Protein AF-A0A357LEF6-F1 (afdb_monomer)

Mean predicted aligned error: 10.41 Å

Radius of gyration: 35.02 Å; Cα contacts (8 Å, |Δi|>4): 58; chains: 1; bounding box: 57×32×120 Å

Secondary structure (DSSP, 8-state):
--HHHHHHHTTSSSHHHHHHHHHHHHHHHHHHHHHHHHHHHHHHHHHHHHHHHHHHHHHHHHHHHHHHHHHHHHHHHHHHHHHHHHHHHT-HHHHHT--HHHHHHHHHTT---SPP---HHHHHHHHTTGGGG---HHHHHHHHHHHHHHHHHHHHHHHHHHT---HHHHS--

Sequence (173 aa):
MILRRVMQHVKRQDWFAVMLDFVIVVLGVFVATQVSNWNEAGAERRRERAYLQRIHDDVASLRASTAEADHTAKEVSGLLNEAMGALASGEDARIANLGAHYCTAIVRSHIFATPIVTPPAIEEVLQSGEVGIIVDQELRTAIVRYYQEIEDMSQLRSDLQIDRRALGRTYPN

pLDDT: mean 85.78, std 11.78, range [49.44, 97.62]

Foldseek 3Di:
DVVVVVVVVVPDPCPVVVVVVVVVVVVVVVVVVVVVVVVVVVVLVVVLVVLVVLLVVLVVVVCVVCVVVVVVVVVLVVLQVLQVVLVVVVPPVSNVPNDPVSVVSVVCVLPPPDDLDDRPSLVVCVVVVVLVSNVDPVVSVVSVVVVVVSVVVVVVSVVSVVPDDPVCVVDPD

Structure (mmCIF, N/CA/C/O backbone):
data_AF-A0A357LEF6-F1
#
_entry.id   AF-A0A357LEF6-F1
#
loop_
_atom_site.group_PDB
_atom_site.id
_atom_site.type_symbol
_atom_site.label_atom_id
_atom_site.label_alt_id
_atom_site.label_comp_id
_atom_site.label_asym_id
_atom_site.label_entity_id
_atom_site.label_seq_id
_atom_site.pdbx_PDB_ins_code
_atom_site.Cartn_x
_atom_site.Cartn_y
_atom_site.Cartn_z
_atom_site.occupancy
_atom_site.B_iso_or_equiv
_atom_site.auth_seq_id
_atom_site.auth_comp_id
_atom_site.auth_asym_id
_atom_site.auth_atom_id
_atom_site.pdbx_PDB_model_num
ATOM 1 N N . MET A 1 1 ? -25.207 1.568 81.862 1.00 57.06 1 MET A N 1
ATOM 2 C CA . MET A 1 1 ? -25.518 0.292 81.165 1.00 57.06 1 MET A CA 1
ATOM 3 C C . MET A 1 1 ? -26.311 0.441 79.848 1.00 57.06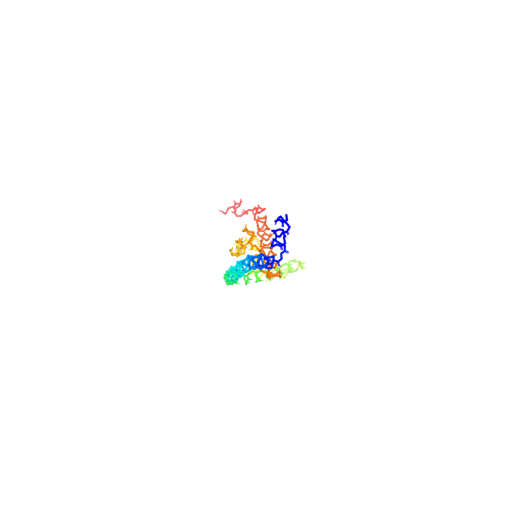 1 MET A C 1
ATOM 5 O O . MET A 1 1 ? -26.745 -0.567 79.305 1.00 57.06 1 MET A O 1
ATOM 9 N N . ILE A 1 2 ? -26.417 1.634 79.246 1.00 56.56 2 ILE A N 1
ATOM 10 C CA . ILE A 1 2 ? -27.081 1.825 77.934 1.00 56.56 2 ILE A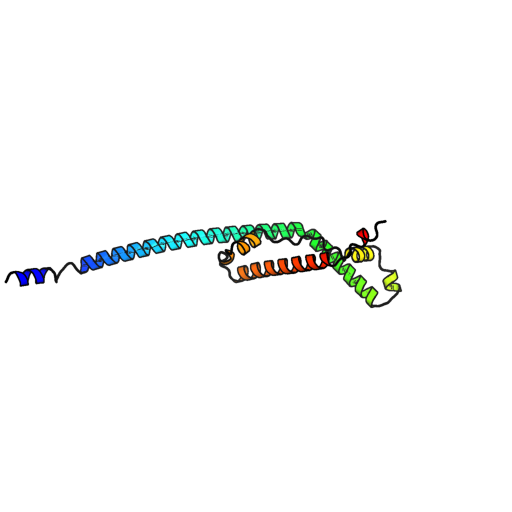 CA 1
ATOM 11 C C . ILE A 1 2 ? -26.078 1.802 76.764 1.00 56.56 2 ILE A C 1
ATOM 13 O O . ILE A 1 2 ? -26.374 1.230 75.718 1.00 56.56 2 ILE A O 1
ATOM 17 N N . LEU A 1 3 ? -24.839 2.270 76.976 1.00 55.59 3 LEU A N 1
ATOM 18 C CA . LEU A 1 3 ? -23.791 2.271 75.940 1.00 55.59 3 LEU A CA 1
ATOM 19 C C . LEU A 1 3 ? -23.393 0.872 75.432 1.00 55.59 3 LEU A C 1
ATOM 21 O O . LEU A 1 3 ? -23.005 0.720 74.278 1.00 55.59 3 LEU A O 1
ATOM 25 N N . ARG A 1 4 ? -23.532 -0.175 76.257 1.00 56.88 4 ARG A N 1
ATOM 26 C CA . ARG A 1 4 ? -23.172 -1.551 75.868 1.00 56.88 4 ARG A CA 1
ATOM 27 C C . ARG A 1 4 ? -24.226 -2.220 74.970 1.00 56.88 4 ARG A C 1
ATOM 29 O O . ARG A 1 4 ? -23.868 -3.091 74.188 1.00 56.88 4 ARG A O 1
ATOM 36 N N . ARG A 1 5 ? -25.496 -1.788 75.035 1.00 57.41 5 ARG A N 1
ATOM 37 C CA . ARG A 1 5 ? -26.586 -2.315 74.185 1.00 57.41 5 ARG A CA 1
ATOM 38 C C . ARG A 1 5 ? -26.637 -1.645 72.809 1.00 57.41 5 ARG A C 1
ATOM 40 O O . ARG A 1 5 ? -26.955 -2.319 71.836 1.00 57.41 5 ARG A O 1
ATOM 47 N N . VAL A 1 6 ? -26.239 -0.373 72.716 1.00 57.72 6 VAL A N 1
ATOM 48 C CA . VAL A 1 6 ? -26.133 0.354 71.435 1.00 57.72 6 VAL A CA 1
ATOM 49 C C . VAL A 1 6 ? -24.959 -0.178 70.601 1.00 57.72 6 VAL A C 1
ATOM 51 O O . VAL A 1 6 ? -25.129 -0.490 69.428 1.00 57.72 6 VAL A O 1
ATOM 54 N N . MET A 1 7 ? -23.802 -0.440 71.223 1.00 53.19 7 MET A N 1
ATOM 55 C CA . MET A 1 7 ? -22.668 -1.096 70.546 1.00 53.19 7 MET A CA 1
ATOM 56 C C . MET A 1 7 ? -22.937 -2.548 70.122 1.00 53.19 7 MET A C 1
ATOM 58 O O . MET A 1 7 ? -22.266 -3.046 69.223 1.00 53.19 7 MET A O 1
ATOM 62 N N . GLN A 1 8 ? -23.894 -3.245 70.744 1.00 51.09 8 GLN A N 1
ATOM 63 C CA . GLN A 1 8 ? -24.275 -4.602 70.332 1.00 51.09 8 GLN A CA 1
ATOM 64 C C . GLN A 1 8 ? -25.224 -4.621 69.124 1.00 51.09 8 GLN A C 1
ATOM 66 O O . GLN A 1 8 ? -25.223 -5.614 68.402 1.00 51.09 8 GLN A O 1
ATOM 71 N N . HIS A 1 9 ? -25.967 -3.537 68.865 1.00 49.44 9 HIS A N 1
ATOM 72 C CA . HIS A 1 9 ? -26.826 -3.408 67.678 1.00 49.44 9 HIS A CA 1
ATOM 73 C C . HIS A 1 9 ? -26.077 -2.913 66.435 1.00 49.44 9 HIS A C 1
ATOM 75 O O . HIS A 1 9 ? -26.404 -3.329 65.333 1.00 49.44 9 HIS A O 1
ATOM 81 N N . VAL A 1 10 ? -25.008 -2.126 66.594 1.00 53.91 10 VAL A N 1
ATOM 82 C CA . VAL A 1 10 ? -24.147 -1.712 65.463 1.00 53.91 10 VAL A CA 1
ATOM 83 C C . VAL A 1 10 ? -23.292 -2.876 64.932 1.00 53.91 10 VAL A C 1
ATOM 85 O O . VAL A 1 10 ? -22.791 -2.839 63.813 1.00 53.91 10 VAL A O 1
ATOM 88 N N . LYS A 1 11 ? -23.128 -3.949 65.715 1.00 53.00 11 LYS A N 1
ATOM 89 C CA . LYS A 1 11 ? -22.163 -5.018 65.422 1.00 53.00 11 LYS A CA 1
ATOM 90 C C . LYS A 1 11 ? -22.762 -6.271 64.773 1.00 53.00 11 LYS A C 1
ATOM 92 O O . LYS A 1 11 ? -22.011 -7.223 64.582 1.00 53.00 11 LYS A O 1
ATOM 97 N N . ARG A 1 12 ? -24.075 -6.335 64.488 1.00 57.50 12 ARG A N 1
ATOM 98 C CA . ARG A 1 12 ? -24.702 -7.644 64.219 1.00 57.50 12 ARG A CA 1
ATOM 99 C C . ARG A 1 12 ? -25.590 -7.836 62.988 1.00 57.50 12 ARG A C 1
ATOM 101 O O . ARG A 1 12 ? -25.863 -9.006 62.750 1.00 57.50 12 ARG A O 1
ATOM 108 N N . GLN A 1 13 ? -26.000 -6.855 62.171 1.00 55.59 13 GLN A N 1
ATOM 109 C CA . GLN A 1 13 ? -26.943 -7.260 61.100 1.00 55.59 13 GLN A CA 1
ATOM 110 C C . GLN A 1 13 ? -26.956 -6.594 59.723 1.00 55.59 13 GLN A C 1
ATOM 112 O O . GLN A 1 13 ? -27.497 -7.231 58.828 1.00 55.59 13 GLN A O 1
ATOM 117 N N . ASP A 1 14 ? -26.258 -5.486 59.464 1.00 66.81 14 ASP A N 1
ATOM 118 C CA . ASP A 1 14 ? -26.332 -4.869 58.119 1.00 66.81 14 ASP A CA 1
ATOM 119 C C . ASP A 1 14 ? -25.033 -4.922 57.306 1.00 66.81 14 ASP A C 1
ATOM 121 O O . ASP A 1 14 ? -24.988 -4.453 56.175 1.00 66.81 14 ASP A O 1
ATOM 125 N N . TRP A 1 15 ? -23.969 -5.555 57.813 1.00 78.81 15 TRP A N 1
ATOM 126 C CA . TRP A 1 15 ? -22.740 -5.735 57.022 1.00 78.81 15 TRP A CA 1
ATOM 127 C C . TRP A 1 15 ? -22.967 -6.582 55.762 1.00 78.81 15 TRP A C 1
ATOM 129 O O . TRP A 1 15 ? -22.311 -6.357 54.750 1.00 78.81 15 TRP A O 1
ATOM 139 N N . PHE A 1 16 ? -23.923 -7.516 55.799 1.00 80.62 16 PHE A N 1
ATOM 140 C CA . PHE A 1 16 ? -24.338 -8.263 54.613 1.00 80.62 16 PHE A CA 1
ATOM 141 C C . PHE A 1 16 ? -25.056 -7.368 53.593 1.00 80.62 16 PHE A C 1
ATOM 143 O O . PHE A 1 16 ? -24.791 -7.489 52.403 1.00 80.62 16 PHE A O 1
ATOM 150 N N . ALA A 1 17 ? -25.907 -6.441 54.049 1.00 83.31 17 ALA A N 1
ATOM 151 C CA . ALA A 1 17 ? -26.585 -5.480 53.179 1.00 83.31 17 ALA A CA 1
ATOM 152 C C . ALA A 1 17 ? -25.582 -4.520 52.521 1.00 83.31 17 ALA A C 1
ATOM 154 O O . ALA A 1 17 ? -25.588 -4.370 51.306 1.00 83.31 17 ALA A O 1
ATOM 155 N N . VAL A 1 18 ? -24.633 -3.980 53.292 1.00 86.44 18 VAL A N 1
ATOM 156 C CA . VAL A 1 18 ? -23.555 -3.126 52.760 1.00 86.44 18 VAL A CA 1
ATOM 157 C C . VAL A 1 18 ? -22.666 -3.887 51.766 1.00 86.44 18 VAL A C 1
ATOM 159 O O . VAL A 1 18 ? -22.280 -3.338 50.736 1.00 86.44 18 VAL A O 1
ATOM 162 N N . MET A 1 19 ? -22.351 -5.159 52.038 1.00 89.38 19 MET A N 1
ATOM 163 C CA . MET A 1 19 ? -21.601 -6.004 51.101 1.00 89.38 19 MET A CA 1
ATOM 164 C C . MET A 1 19 ? -22.394 -6.255 49.813 1.00 89.38 19 MET A C 1
ATOM 166 O O . MET A 1 19 ? -21.821 -6.205 48.728 1.00 89.38 19 MET A O 1
ATOM 170 N N . LEU A 1 20 ? -23.697 -6.519 49.924 1.00 91.69 20 LEU A N 1
ATOM 171 C CA . LEU A 1 20 ? -24.574 -6.734 48.779 1.00 91.69 20 LEU A CA 1
ATOM 172 C C . LEU A 1 20 ? -24.660 -5.474 47.908 1.00 91.69 20 LEU A C 1
ATOM 174 O O . LEU A 1 20 ? -24.464 -5.570 46.699 1.00 91.69 20 LEU A O 1
ATOM 178 N N . ASP A 1 21 ? -24.858 -4.305 48.518 1.00 90.94 21 ASP A N 1
ATOM 179 C CA . ASP A 1 21 ? -24.880 -3.019 47.815 1.00 90.94 21 ASP A CA 1
ATOM 180 C C . ASP A 1 21 ? -23.548 -2.753 47.101 1.00 90.94 21 ASP A C 1
ATOM 182 O O . ASP A 1 21 ? -23.527 -2.374 45.929 1.00 90.94 21 ASP A O 1
ATOM 186 N N . PHE A 1 22 ? -22.420 -3.032 47.760 1.00 93.38 22 PHE A N 1
ATOM 187 C CA . PHE A 1 22 ? -21.099 -2.921 47.144 1.00 93.38 22 PHE A CA 1
ATOM 188 C C . PHE A 1 22 ? -20.931 -3.868 45.945 1.00 93.38 22 PHE A C 1
ATOM 190 O O . PHE A 1 22 ? -20.466 -3.446 44.886 1.00 93.38 22 PHE A O 1
ATOM 197 N N . VAL A 1 23 ? -21.345 -5.133 46.075 1.00 96.12 23 VAL A N 1
ATOM 198 C CA . VAL A 1 23 ? -21.279 -6.122 44.987 1.00 96.12 23 VAL A CA 1
ATOM 199 C C . VAL A 1 23 ? -22.150 -5.699 43.807 1.00 96.12 23 VAL A C 1
ATOM 201 O O . VAL A 1 23 ? -21.700 -5.800 42.668 1.00 96.12 23 VAL A O 1
ATOM 204 N N . ILE A 1 24 ? -23.358 -5.187 44.053 1.00 95.94 24 ILE A N 1
ATOM 205 C CA . ILE A 1 24 ? -24.250 -4.695 42.996 1.00 95.94 24 ILE A CA 1
ATOM 206 C C . ILE A 1 24 ? -23.614 -3.513 42.259 1.00 95.94 24 ILE A C 1
ATOM 208 O O . ILE A 1 24 ? -23.626 -3.497 41.029 1.00 95.94 24 ILE A O 1
ATOM 212 N N . VAL A 1 25 ? -23.018 -2.553 42.973 1.00 96.88 25 VAL A N 1
ATOM 213 C CA . VAL A 1 25 ? -22.333 -1.408 42.345 1.00 96.88 25 VAL A CA 1
ATOM 214 C C . VAL A 1 25 ? -21.142 -1.870 41.503 1.00 96.88 25 VAL A C 1
ATOM 216 O O . VAL A 1 25 ? -21.012 -1.454 40.352 1.00 96.88 25 VAL A O 1
ATOM 219 N N . VAL A 1 26 ? -20.298 -2.762 42.030 1.00 96.81 26 VAL A N 1
ATOM 220 C CA . VAL A 1 26 ? -19.140 -3.303 41.297 1.00 96.81 26 VAL A CA 1
ATOM 221 C C . VAL A 1 26 ? -19.585 -4.084 40.062 1.00 96.81 26 VAL A C 1
ATOM 223 O O . VAL A 1 26 ? -19.018 -3.894 38.989 1.00 96.81 26 VAL A O 1
ATOM 226 N N . LEU A 1 27 ? -20.626 -4.914 40.180 1.00 97.38 27 LEU A N 1
ATOM 227 C CA . LEU A 1 27 ? -21.229 -5.614 39.045 1.00 97.38 27 LEU A CA 1
ATOM 228 C C . LEU A 1 27 ? -21.804 -4.635 38.019 1.00 97.38 27 LEU A C 1
ATOM 230 O O . LEU A 1 27 ? -21.624 -4.844 36.824 1.00 97.38 27 LEU A O 1
ATOM 234 N N . GLY A 1 28 ? -22.448 -3.558 38.468 1.00 96.50 28 GLY A N 1
ATOM 235 C CA . GLY A 1 28 ? -22.974 -2.510 37.598 1.00 96.50 28 GLY A CA 1
ATOM 236 C C . GLY A 1 28 ? -21.875 -1.846 36.770 1.00 96.50 28 GLY A C 1
ATOM 237 O O . GLY A 1 28 ? -21.986 -1.783 35.547 1.00 96.50 28 GLY A O 1
ATOM 238 N N . VAL A 1 29 ? -20.781 -1.421 37.412 1.00 96.06 29 VAL A N 1
ATOM 239 C CA . VAL A 1 29 ? -19.616 -0.841 36.720 1.00 96.06 29 VAL A CA 1
ATOM 240 C C . VAL A 1 29 ? -18.961 -1.865 35.795 1.00 96.06 29 VAL A C 1
ATOM 242 O O . VAL A 1 29 ? -18.636 -1.542 34.656 1.00 96.06 29 VAL A O 1
ATOM 245 N N . PHE A 1 30 ? -18.811 -3.112 36.245 1.00 96.06 30 PHE A N 1
ATOM 246 C CA . PHE A 1 30 ? -18.239 -4.180 35.433 1.00 96.06 30 PHE A CA 1
ATOM 247 C C . PHE A 1 30 ? -19.058 -4.413 34.159 1.00 96.06 30 PHE A C 1
ATOM 249 O O . PHE A 1 30 ? -18.508 -4.369 33.064 1.00 96.06 30 PHE A O 1
ATOM 256 N N . VAL A 1 31 ? -20.378 -4.588 34.270 1.00 95.94 31 VAL A N 1
ATOM 257 C CA . VAL A 1 31 ? -21.261 -4.785 33.110 1.00 95.94 31 VAL A CA 1
ATOM 258 C C . VAL A 1 31 ? -21.248 -3.564 32.191 1.00 95.94 31 VAL A C 1
ATOM 260 O O . VAL A 1 31 ? -21.169 -3.737 30.976 1.00 95.94 31 VAL A O 1
ATOM 263 N N . ALA A 1 32 ? -21.267 -2.346 32.739 1.00 94.75 32 ALA A N 1
ATOM 264 C CA . ALA A 1 32 ? -21.195 -1.122 31.943 1.00 94.75 32 ALA A CA 1
ATOM 265 C C . ALA A 1 32 ? -19.917 -1.071 31.087 1.00 94.75 32 ALA A C 1
ATOM 267 O O . ALA A 1 32 ? -19.996 -0.850 29.877 1.00 94.75 32 ALA A O 1
ATOM 268 N N . THR A 1 33 ? -18.758 -1.364 31.684 1.00 94.31 33 THR A N 1
ATOM 269 C CA . THR A 1 33 ? -17.480 -1.437 30.961 1.00 94.31 33 THR A CA 1
ATOM 270 C C . THR A 1 33 ? -17.490 -2.545 29.909 1.00 94.31 33 THR A C 1
ATOM 272 O O . THR A 1 33 ? -17.063 -2.327 28.779 1.00 94.31 33 THR A O 1
ATOM 275 N N . GLN A 1 34 ? -18.036 -3.722 30.231 1.00 94.94 34 GLN A N 1
ATOM 276 C CA . GLN A 1 34 ? -18.098 -4.839 29.282 1.00 94.94 34 GLN A CA 1
ATOM 277 C C . GLN A 1 34 ? -18.974 -4.527 28.062 1.00 94.94 34 GLN A C 1
ATOM 279 O O . GLN A 1 34 ? -18.607 -4.875 26.939 1.00 94.94 34 GLN A O 1
ATOM 284 N N . VAL A 1 35 ? -20.107 -3.847 28.256 1.00 93.75 35 VAL A N 1
ATOM 285 C CA . VAL A 1 35 ? -20.970 -3.411 27.150 1.00 93.75 35 VAL A CA 1
ATOM 286 C C . VAL A 1 35 ? -20.264 -2.363 26.283 1.00 93.75 35 VAL A C 1
ATOM 288 O O . VAL A 1 35 ? -20.339 -2.464 25.057 1.00 93.75 35 VAL A O 1
ATOM 291 N N . SER A 1 36 ? -19.536 -1.411 26.885 1.00 91.94 36 SER A N 1
ATOM 292 C CA . SER A 1 36 ? -18.730 -0.429 26.135 1.00 91.94 36 SER A CA 1
ATOM 293 C C . SER A 1 36 ? -17.679 -1.119 25.266 1.00 91.94 36 SER A C 1
ATOM 295 O O . SER A 1 36 ? -17.663 -0.930 24.050 1.00 91.94 36 SER A O 1
ATOM 297 N N . ASN A 1 37 ? -16.890 -2.018 25.863 1.00 92.94 37 ASN A N 1
ATOM 298 C CA . ASN A 1 37 ? -15.839 -2.762 25.168 1.00 92.94 37 ASN A CA 1
ATOM 299 C C . ASN A 1 37 ? -16.397 -3.598 24.006 1.00 92.94 37 ASN A C 1
ATOM 301 O O . ASN A 1 37 ? -15.792 -3.676 22.936 1.00 92.94 37 ASN A O 1
ATOM 305 N N . TRP A 1 38 ? -17.569 -4.220 24.183 1.00 92.19 38 TRP A N 1
ATOM 306 C CA . TRP A 1 38 ? -18.197 -4.998 23.114 1.00 92.19 38 TRP A CA 1
ATOM 307 C C . TRP A 1 38 ? -18.655 -4.118 21.946 1.00 92.19 38 TRP A C 1
ATOM 309 O O . TRP A 1 38 ? -18.466 -4.484 20.781 1.00 92.19 38 TRP A O 1
ATOM 319 N N . ASN A 1 39 ? -19.223 -2.947 22.243 1.00 92.38 39 ASN A N 1
ATOM 320 C CA . ASN A 1 39 ? -19.627 -1.988 21.222 1.00 92.38 39 ASN A CA 1
ATOM 321 C C . ASN A 1 39 ? -18.417 -1.446 20.441 1.00 92.38 39 ASN A C 1
ATOM 323 O O . ASN A 1 39 ? -18.452 -1.401 19.208 1.00 92.38 39 ASN A O 1
ATOM 327 N N . GLU A 1 40 ? -17.333 -1.103 21.141 1.00 92.75 40 GLU A N 1
ATOM 328 C CA . GLU A 1 40 ? -16.075 -0.633 20.549 1.00 92.75 40 GLU A CA 1
ATOM 329 C C . GLU A 1 40 ? -15.448 -1.688 19.631 1.00 92.75 40 GLU A C 1
ATOM 331 O O . GLU A 1 40 ? -15.204 -1.405 18.456 1.00 92.75 40 GLU A O 1
ATOM 336 N N . ALA A 1 41 ? -15.314 -2.935 20.097 1.00 90.31 41 ALA A N 1
ATOM 337 C CA . ALA A 1 41 ? -14.807 -4.040 19.280 1.00 90.31 41 ALA A CA 1
ATOM 338 C C . ALA A 1 41 ? -15.688 -4.307 18.042 1.00 90.31 41 ALA A C 1
ATOM 340 O O . ALA A 1 41 ? -15.207 -4.678 16.968 1.00 90.31 41 ALA A O 1
ATOM 341 N N . GLY A 1 42 ? -17.005 -4.117 18.164 1.00 92.44 42 GLY A N 1
ATOM 342 C CA . GLY A 1 42 ? -17.926 -4.188 17.031 1.00 92.44 42 GLY A CA 1
ATOM 343 C C . GLY A 1 42 ? -17.702 -3.066 16.012 1.00 92.44 42 GLY A C 1
ATOM 344 O O . GLY A 1 42 ? -17.760 -3.311 14.806 1.00 92.44 42 GLY A O 1
ATOM 345 N N . ALA A 1 43 ? -17.448 -1.844 16.479 1.00 93.06 43 ALA A N 1
ATOM 346 C CA . ALA A 1 43 ? -17.151 -0.697 15.627 1.00 93.06 43 ALA A CA 1
ATOM 347 C C . ALA A 1 43 ? -15.793 -0.827 14.925 1.00 93.06 43 ALA A C 1
ATOM 349 O O . ALA A 1 43 ? -15.691 -0.517 13.740 1.00 93.06 43 ALA A O 1
ATOM 350 N N . GLU A 1 44 ? -14.774 -1.327 15.620 1.00 92.75 44 GLU A N 1
ATOM 351 C CA . GLU A 1 44 ? -13.447 -1.588 15.060 1.00 92.75 44 GLU A CA 1
ATOM 352 C C . GLU A 1 44 ? -13.499 -2.642 13.950 1.00 92.75 44 GLU A C 1
ATOM 354 O O . GLU A 1 44 ? -13.066 -2.366 12.836 1.00 92.75 44 GLU A O 1
ATOM 359 N N . ARG A 1 45 ? -14.190 -3.771 14.166 1.00 93.62 45 ARG A N 1
ATOM 360 C CA . ARG A 1 45 ? -14.373 -4.790 13.113 1.00 93.62 45 ARG A CA 1
ATOM 361 C C . ARG A 1 45 ? -15.153 -4.294 11.895 1.00 93.62 45 ARG A C 1
ATOM 363 O O . ARG A 1 45 ? -14.954 -4.795 10.790 1.00 93.62 45 ARG A O 1
ATOM 370 N N . ARG A 1 46 ? -16.071 -3.334 12.059 1.00 95.25 46 ARG A N 1
ATOM 371 C CA . ARG A 1 46 ? -16.744 -2.697 10.910 1.00 95.25 46 ARG A CA 1
ATOM 372 C C . ARG A 1 46 ? -15.784 -1.809 10.124 1.00 95.25 46 ARG A C 1
ATOM 374 O O . ARG A 1 46 ? -15.815 -1.853 8.898 1.00 95.25 46 ARG A O 1
ATOM 381 N N . ARG A 1 47 ? -14.944 -1.038 10.819 1.00 93.75 47 ARG A N 1
ATOM 382 C CA . ARG A 1 47 ? -13.923 -0.191 10.192 1.00 93.75 47 ARG A CA 1
ATOM 383 C C . ARG A 1 47 ? -12.865 -1.025 9.472 1.00 93.75 47 ARG A C 1
ATOM 385 O O . ARG A 1 47 ? -12.589 -0.745 8.313 1.00 93.75 47 ARG A O 1
ATOM 392 N N . GLU A 1 48 ? -12.373 -2.093 10.097 1.00 95.00 48 GLU A N 1
ATOM 393 C CA . GLU A 1 48 ? -11.455 -3.052 9.469 1.00 95.00 48 GLU A CA 1
ATOM 394 C C . GLU A 1 48 ? -12.023 -3.572 8.142 1.00 95.00 48 GLU A C 1
ATOM 396 O O . GLU A 1 48 ? -11.389 -3.439 7.100 1.00 95.00 48 GLU A O 1
ATOM 401 N N . ARG A 1 49 ? -13.256 -4.097 8.144 1.00 96.12 49 ARG A N 1
ATOM 402 C CA . ARG A 1 49 ? -13.894 -4.605 6.917 1.00 96.12 49 ARG A CA 1
ATOM 403 C C . ARG A 1 49 ? -14.043 -3.538 5.838 1.00 96.12 49 ARG A C 1
ATOM 405 O O . ARG A 1 49 ? -13.870 -3.850 4.666 1.00 96.12 49 AR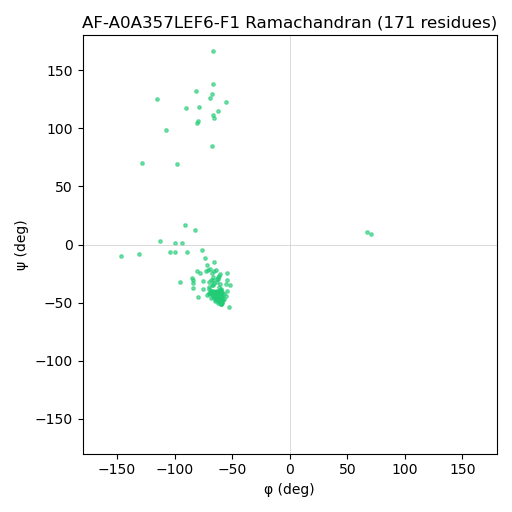G A O 1
ATOM 412 N N . ALA A 1 50 ? -14.369 -2.305 6.221 1.00 95.44 50 ALA A N 1
ATOM 413 C CA . ALA A 1 50 ? -14.477 -1.202 5.274 1.00 95.44 50 ALA A CA 1
ATOM 414 C C . ALA A 1 50 ? -13.121 -0.880 4.627 1.00 95.44 50 ALA A C 1
ATOM 416 O O . ALA A 1 50 ? -13.060 -0.722 3.409 1.00 95.44 50 ALA A O 1
ATOM 417 N N . TYR A 1 51 ? -12.035 -0.846 5.406 1.00 94.31 51 TYR A N 1
ATOM 418 C CA . TYR A 1 51 ? -10.687 -0.674 4.861 1.00 94.31 51 TYR A CA 1
ATOM 419 C C . TYR A 1 51 ? -10.281 -1.840 3.964 1.00 94.31 51 TYR A C 1
ATOM 421 O O . TYR A 1 51 ? -9.825 -1.607 2.851 1.00 94.31 51 TYR A O 1
ATOM 429 N N . LEU A 1 52 ? -10.496 -3.085 4.394 1.00 95.94 52 LEU A N 1
ATOM 430 C CA . LEU A 1 52 ? -10.154 -4.264 3.595 1.00 95.94 52 LEU A CA 1
ATOM 431 C C . LEU A 1 52 ? -10.905 -4.302 2.262 1.00 95.94 52 LEU A C 1
ATOM 433 O O . LEU A 1 52 ? -10.308 -4.633 1.241 1.00 95.94 52 LEU A O 1
ATOM 437 N N . GLN A 1 53 ? -12.183 -3.916 2.254 1.00 97.31 53 GLN A N 1
ATOM 438 C CA . GLN A 1 53 ? -12.963 -3.806 1.024 1.00 97.31 53 GLN A CA 1
ATOM 439 C C . GLN A 1 53 ? -12.374 -2.747 0.085 1.00 97.31 53 GLN A C 1
ATOM 441 O O . GLN A 1 53 ? -12.145 -3.032 -1.084 1.00 97.31 53 GLN A O 1
ATOM 446 N N . ARG A 1 54 ? -12.058 -1.552 0.601 1.00 96.69 54 ARG A N 1
ATOM 447 C CA . ARG A 1 54 ? -11.446 -0.478 -0.199 1.00 96.69 54 ARG A CA 1
ATOM 448 C C . ARG A 1 54 ? -10.079 -0.881 -0.748 1.00 96.69 54 ARG A C 1
ATOM 450 O O . ARG A 1 54 ? -9.822 -0.685 -1.926 1.00 96.69 54 ARG A O 1
ATOM 457 N N . ILE A 1 55 ? -9.230 -1.499 0.077 1.00 95.75 55 ILE A N 1
ATOM 458 C CA . ILE A 1 55 ? -7.922 -2.018 -0.348 1.00 95.75 55 ILE A CA 1
ATOM 459 C C . ILE A 1 55 ? -8.101 -3.044 -1.470 1.00 95.75 55 ILE A C 1
ATOM 461 O O . ILE A 1 55 ? -7.375 -3.005 -2.461 1.00 95.75 55 ILE A O 1
ATOM 465 N N . HIS A 1 56 ? -9.069 -3.951 -1.336 1.00 96.44 56 HIS A N 1
ATOM 466 C CA . HIS A 1 56 ? -9.367 -4.933 -2.373 1.00 96.44 56 HIS A CA 1
ATOM 467 C C . HIS A 1 56 ? -9.797 -4.268 -3.686 1.00 96.44 56 HIS A C 1
ATOM 469 O O . HIS A 1 56 ? -9.253 -4.600 -4.740 1.00 96.44 56 HIS A O 1
ATOM 475 N N . ASP A 1 57 ? -10.728 -3.317 -3.618 1.00 97.62 57 ASP A N 1
ATOM 476 C CA . ASP A 1 57 ? -11.257 -2.612 -4.785 1.00 97.62 57 ASP A CA 1
ATOM 477 C C . ASP A 1 57 ? -10.164 -1.780 -5.481 1.00 97.62 57 ASP A C 1
ATOM 479 O O . ASP A 1 57 ? -10.031 -1.834 -6.708 1.00 97.62 57 ASP A O 1
ATOM 483 N N . ASP A 1 58 ? -9.317 -1.092 -4.710 1.00 95.94 58 ASP A N 1
ATOM 484 C CA . ASP A 1 58 ? -8.178 -0.328 -5.226 1.00 95.94 58 ASP A CA 1
ATOM 485 C C . ASP A 1 58 ? -7.168 -1.241 -5.935 1.00 95.94 58 ASP A C 1
ATOM 487 O O . ASP A 1 58 ? -6.736 -0.946 -7.051 1.00 95.94 58 ASP A O 1
ATOM 491 N N . VAL A 1 59 ? -6.808 -2.379 -5.329 1.00 94.06 59 VAL A N 1
ATOM 492 C CA . VAL A 1 59 ? -5.870 -3.346 -5.924 1.00 94.06 59 VAL A CA 1
ATOM 493 C C . VAL A 1 59 ? -6.462 -3.993 -7.178 1.00 94.06 59 VAL A C 1
ATOM 495 O O . VAL A 1 59 ? -5.753 -4.166 -8.172 1.00 94.06 59 VAL A O 1
ATOM 498 N N . ALA A 1 60 ? -7.752 -4.332 -7.171 1.00 95.25 60 ALA A N 1
ATOM 499 C CA . ALA A 1 60 ? -8.435 -4.891 -8.334 1.00 95.25 60 ALA A CA 1
ATOM 500 C C . ALA A 1 60 ? -8.471 -3.889 -9.500 1.00 95.25 60 ALA A C 1
ATOM 502 O O . ALA A 1 60 ? -8.146 -4.245 -10.637 1.00 95.25 60 ALA A O 1
ATOM 503 N N . SER A 1 61 ? -8.795 -2.627 -9.208 1.00 94.25 61 SER A N 1
ATOM 504 C CA . SER A 1 61 ? -8.783 -1.525 -10.173 1.00 94.25 61 SER A CA 1
ATOM 505 C C . SER A 1 61 ? -7.378 -1.267 -10.730 1.00 94.25 61 SER A C 1
ATOM 507 O O . SER A 1 61 ? -7.182 -1.151 -11.946 1.00 94.25 61 SER A O 1
ATOM 509 N N . LEU A 1 62 ? -6.363 -1.262 -9.862 1.00 91.56 62 LEU A N 1
ATOM 510 C CA . LEU A 1 62 ? -4.974 -1.076 -10.267 1.00 91.56 62 LEU A CA 1
ATOM 511 C C . LEU A 1 62 ? -4.495 -2.221 -11.164 1.00 91.56 62 LEU A C 1
ATOM 513 O O . LEU A 1 62 ? -3.898 -1.981 -12.211 1.00 91.56 62 LEU A O 1
ATOM 517 N N . ARG A 1 63 ? -4.810 -3.471 -10.814 1.00 90.38 63 ARG A N 1
ATOM 518 C CA . ARG A 1 63 ? -4.477 -4.642 -11.636 1.00 90.38 63 ARG A CA 1
ATOM 519 C C . ARG A 1 63 ? -5.140 -4.589 -13.013 1.00 90.38 63 ARG A C 1
ATOM 521 O O . ARG A 1 63 ? -4.502 -4.934 -14.003 1.00 90.38 63 ARG A O 1
ATOM 528 N N . ALA A 1 64 ? -6.399 -4.161 -13.087 1.00 91.19 64 ALA A N 1
ATOM 529 C CA . ALA A 1 64 ? -7.106 -4.016 -14.356 1.00 91.19 64 ALA A CA 1
ATOM 530 C C . ALA A 1 64 ? -6.503 -2.902 -15.227 1.00 91.19 64 ALA A C 1
ATOM 532 O O . ALA A 1 64 ? -6.278 -3.106 -16.417 1.00 91.19 64 ALA A O 1
ATOM 533 N N . SER A 1 65 ? -6.193 -1.748 -14.632 1.00 88.81 65 SER A N 1
ATOM 534 C CA . SER A 1 65 ? -5.641 -0.592 -15.355 1.00 88.81 65 SER A CA 1
ATOM 535 C C . SER A 1 65 ? -4.182 -0.771 -15.790 1.00 88.81 65 SER A C 1
ATOM 537 O O . SER A 1 65 ? -3.752 -0.136 -16.750 1.00 88.81 65 SER A O 1
ATOM 539 N N . THR A 1 66 ? -3.420 -1.651 -15.133 1.00 88.44 66 THR A N 1
ATOM 540 C CA . THR A 1 66 ? -1.998 -1.898 -15.441 1.00 88.44 66 THR A CA 1
ATOM 541 C C . THR A 1 66 ? -1.741 -3.141 -16.293 1.00 88.44 66 THR A C 1
ATOM 543 O O . THR A 1 66 ? -0.612 -3.337 -16.740 1.00 88.44 66 THR A O 1
ATOM 546 N N . ALA A 1 67 ? -2.758 -3.960 -16.576 1.00 87.44 67 ALA A N 1
ATOM 547 C CA . ALA A 1 67 ? -2.593 -5.239 -17.270 1.00 87.44 67 ALA A CA 1
ATOM 548 C C . ALA A 1 67 ? -1.923 -5.115 -18.654 1.00 87.44 67 ALA A C 1
ATOM 550 O O . ALA A 1 67 ? -1.040 -5.902 -18.993 1.00 87.44 67 ALA A O 1
ATOM 551 N N . GLU A 1 68 ? -2.307 -4.111 -19.444 1.00 86.25 68 GLU A N 1
ATOM 552 C CA . GLU A 1 68 ? -1.730 -3.873 -20.775 1.00 86.25 68 GLU A CA 1
ATOM 553 C C . GLU A 1 68 ? -0.277 -3.378 -20.696 1.00 86.25 68 GLU A C 1
ATOM 555 O O . GLU A 1 68 ? 0.586 -3.802 -21.473 1.00 86.25 68 GLU A O 1
ATOM 560 N N . ALA A 1 69 ? 0.017 -2.520 -19.715 1.00 85.06 69 ALA A N 1
ATOM 561 C CA . ALA A 1 69 ? 1.369 -2.041 -19.463 1.00 85.06 69 ALA A CA 1
ATOM 562 C C . ALA A 1 69 ? 2.294 -3.185 -19.016 1.00 85.06 69 ALA A C 1
ATOM 564 O O . ALA A 1 69 ? 3.424 -3.265 -19.491 1.00 85.06 69 ALA A O 1
ATOM 565 N N . ASP A 1 70 ? 1.807 -4.095 -18.166 1.00 85.38 70 ASP A N 1
ATOM 566 C CA . ASP A 1 70 ? 2.545 -5.283 -17.717 1.00 85.38 70 ASP A CA 1
ATOM 567 C C . ASP A 1 70 ? 2.822 -6.255 -18.877 1.00 85.38 70 ASP A C 1
ATOM 569 O O . ASP A 1 70 ? 3.937 -6.762 -19.020 1.00 85.38 70 ASP A O 1
ATOM 573 N N . HIS A 1 71 ? 1.844 -6.464 -19.766 1.00 88.31 71 HIS A N 1
ATOM 574 C CA . HIS A 1 71 ? 2.041 -7.258 -20.982 1.00 88.31 71 HIS A CA 1
ATOM 575 C C . HIS A 1 71 ? 3.136 -6.658 -21.871 1.00 88.31 71 HIS A C 1
ATOM 577 O O . HIS A 1 71 ? 4.111 -7.331 -22.208 1.00 88.31 71 HIS A O 1
ATOM 583 N N . THR A 1 72 ? 3.023 -5.361 -22.167 1.00 86.44 72 THR A N 1
ATOM 584 C CA . THR A 1 72 ? 3.997 -4.632 -22.990 1.00 86.44 72 THR A CA 1
ATOM 585 C C . THR A 1 72 ? 5.393 -4.656 -22.359 1.00 86.44 72 THR A C 1
ATOM 587 O O . THR A 1 72 ? 6.392 -4.844 -23.052 1.00 86.44 72 THR A O 1
ATOM 590 N N . ALA A 1 73 ? 5.488 -4.489 -21.036 1.00 86.56 73 ALA A N 1
ATOM 591 C CA . ALA A 1 73 ? 6.756 -4.519 -20.316 1.00 86.56 73 ALA A CA 1
ATOM 592 C C . ALA A 1 73 ? 7.447 -5.887 -20.426 1.00 86.56 73 ALA A C 1
ATOM 594 O O . ALA A 1 73 ? 8.657 -5.941 -20.659 1.00 86.56 73 ALA A O 1
ATOM 595 N N . LYS A 1 74 ? 6.692 -6.989 -20.317 1.00 89.25 74 LYS A N 1
ATOM 596 C CA . LYS A 1 74 ? 7.222 -8.355 -20.472 1.00 89.25 74 LYS A CA 1
ATOM 597 C C . LYS A 1 74 ? 7.706 -8.627 -21.889 1.00 89.25 74 LYS A C 1
ATOM 599 O O . LYS A 1 74 ? 8.801 -9.163 -22.052 1.00 89.25 74 LYS A O 1
ATOM 604 N N . GLU A 1 75 ? 6.939 -8.223 -22.899 1.00 90.19 75 GLU A N 1
ATOM 605 C CA . GLU A 1 75 ? 7.342 -8.359 -24.303 1.00 90.19 75 GLU A CA 1
ATOM 606 C C . GLU A 1 75 ? 8.643 -7.602 -24.584 1.00 90.19 75 GLU A C 1
ATOM 608 O O . GLU A 1 75 ? 9.604 -8.171 -25.103 1.00 90.19 75 GLU A O 1
ATOM 613 N N . VAL A 1 76 ? 8.714 -6.331 -24.175 1.00 89.62 76 VAL A N 1
ATOM 614 C CA . VAL A 1 76 ? 9.912 -5.504 -24.366 1.00 89.62 76 VAL A CA 1
ATOM 615 C C . VAL A 1 76 ? 11.108 -6.073 -23.599 1.00 89.62 76 VAL A C 1
ATOM 617 O O . VAL A 1 76 ? 12.209 -6.112 -24.144 1.00 89.62 76 VAL A O 1
ATOM 620 N N . SER A 1 77 ? 10.917 -6.555 -22.368 1.00 90.75 77 SER A N 1
ATOM 621 C CA . SER A 1 77 ? 11.985 -7.194 -21.588 1.00 90.75 77 SER A CA 1
ATOM 622 C C . SER A 1 77 ? 12.524 -8.459 -22.268 1.00 90.75 77 SER A C 1
ATOM 624 O O . SER A 1 77 ? 13.740 -8.646 -22.319 1.00 90.75 77 SER A O 1
ATOM 626 N N . GLY A 1 78 ? 11.648 -9.283 -22.853 1.00 92.00 78 GLY A N 1
ATOM 627 C CA . GLY A 1 78 ? 12.043 -10.448 -23.649 1.00 92.00 78 GLY A CA 1
ATOM 628 C C . GLY A 1 78 ? 12.918 -10.063 -24.843 1.00 92.00 78 GLY A C 1
ATOM 629 O O . GLY A 1 78 ? 14.031 -10.574 -24.982 1.00 92.00 78 GLY A O 1
ATOM 630 N N . LEU A 1 79 ? 12.474 -9.081 -25.636 1.00 91.44 79 LEU A N 1
ATOM 631 C CA . LEU A 1 79 ? 13.237 -8.569 -26.780 1.00 91.44 79 LEU A CA 1
ATOM 632 C C . LEU A 1 79 ? 14.605 -8.013 -26.368 1.00 91.44 79 LEU A C 1
ATOM 634 O O . LEU A 1 79 ? 15.602 -8.246 -27.050 1.00 91.44 79 LEU A O 1
ATOM 638 N N . LEU A 1 80 ? 14.672 -7.287 -25.250 1.00 91.00 80 LEU A N 1
ATOM 639 C CA . LEU A 1 80 ? 15.930 -6.747 -24.739 1.00 91.00 80 LEU A CA 1
ATOM 640 C C . LEU A 1 80 ? 16.889 -7.852 -24.295 1.00 91.00 80 LEU A C 1
ATOM 642 O O . LEU A 1 80 ? 18.074 -7.771 -24.608 1.00 91.00 80 LEU A O 1
ATOM 646 N N . ASN A 1 81 ? 16.401 -8.894 -23.621 1.00 92.19 81 ASN A N 1
ATOM 647 C CA . ASN A 1 81 ? 17.229 -10.034 -23.221 1.00 92.19 81 ASN A CA 1
ATOM 648 C C . ASN A 1 81 ? 17.808 -10.779 -24.429 1.00 92.19 81 ASN A C 1
ATOM 650 O O . ASN A 1 81 ? 18.996 -11.105 -24.445 1.00 92.19 81 ASN A O 1
ATOM 654 N N . GLU A 1 82 ? 17.000 -10.999 -25.464 1.00 89.88 82 GLU A N 1
ATOM 655 C CA . GLU A 1 82 ? 17.459 -11.610 -26.713 1.00 89.88 82 GLU A CA 1
ATOM 656 C C . GLU A 1 82 ? 18.489 -10.736 -27.439 1.00 89.88 82 GLU A C 1
ATOM 658 O O . GLU A 1 82 ? 19.545 -11.231 -27.844 1.00 89.88 82 GLU A O 1
ATOM 663 N N . ALA A 1 83 ? 18.224 -9.430 -27.553 1.00 89.12 83 ALA A N 1
ATOM 664 C CA . ALA A 1 83 ? 19.153 -8.484 -28.163 1.00 89.12 83 ALA A CA 1
ATOM 665 C C . ALA A 1 83 ? 20.482 -8.420 -27.400 1.00 89.12 83 ALA A C 1
ATOM 667 O O . ALA A 1 83 ? 21.544 -8.463 -28.020 1.00 89.12 83 ALA A O 1
ATOM 668 N N . MET A 1 84 ? 20.447 -8.385 -26.063 1.00 89.00 84 MET A N 1
ATOM 669 C CA . MET A 1 84 ? 21.652 -8.442 -25.232 1.00 89.00 84 MET A CA 1
ATOM 670 C C . MET A 1 84 ? 22.439 -9.733 -25.469 1.00 89.00 84 MET A C 1
ATOM 672 O O . MET A 1 84 ? 23.658 -9.677 -25.595 1.00 89.00 84 MET A O 1
ATOM 676 N N . GLY A 1 85 ? 21.765 -10.881 -25.590 1.00 88.38 85 GLY A N 1
ATOM 677 C CA . GLY A 1 85 ? 22.416 -12.155 -25.900 1.00 88.38 85 GLY A CA 1
ATOM 678 C C . GLY A 1 85 ? 23.088 -12.172 -27.278 1.00 88.38 85 GLY A C 1
ATOM 679 O O . GLY A 1 85 ? 24.206 -12.669 -27.415 1.00 88.38 85 GLY A O 1
ATOM 680 N N . ALA A 1 86 ? 22.442 -11.598 -28.297 1.00 87.19 86 ALA A N 1
ATOM 681 C CA . ALA A 1 86 ? 23.025 -11.464 -29.632 1.00 87.19 86 ALA A CA 1
ATOM 682 C C . ALA A 1 86 ? 24.254 -10.539 -29.622 1.00 87.19 86 ALA A C 1
ATOM 684 O O . ALA A 1 86 ? 25.310 -10.914 -30.131 1.00 87.19 86 ALA A O 1
ATOM 685 N N . LEU A 1 87 ? 24.149 -9.377 -28.972 1.00 85.50 87 LEU A N 1
ATOM 686 C CA . LEU A 1 87 ? 25.251 -8.421 -28.838 1.00 85.50 87 LEU A CA 1
ATOM 687 C C . LEU A 1 87 ? 26.431 -9.006 -28.048 1.00 85.50 87 LEU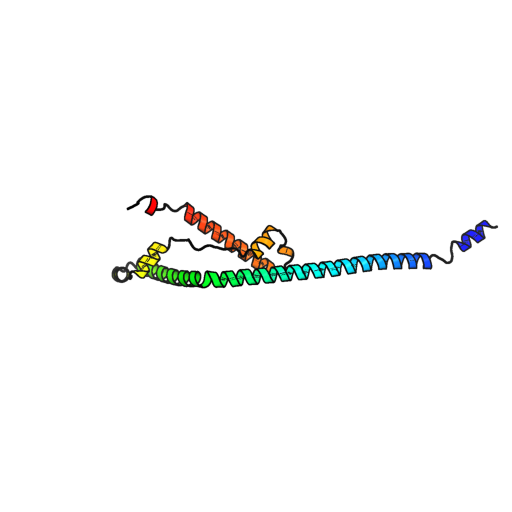 A C 1
ATOM 689 O O . LEU A 1 87 ? 27.577 -8.844 -28.454 1.00 85.50 87 LEU A O 1
ATOM 693 N N . ALA A 1 88 ? 26.159 -9.732 -26.961 1.00 88.25 88 ALA A N 1
ATOM 694 C CA . ALA A 1 88 ? 27.187 -10.371 -26.141 1.00 88.25 88 ALA A CA 1
ATOM 695 C C . ALA A 1 88 ? 27.924 -11.503 -26.875 1.00 88.25 88 ALA A C 1
ATOM 697 O O . ALA A 1 88 ? 29.086 -11.765 -26.574 1.00 88.25 88 ALA A O 1
ATOM 698 N N . SER A 1 89 ? 27.272 -12.164 -27.840 1.00 85.88 89 SER A N 1
ATOM 699 C CA . SER A 1 89 ? 27.910 -13.208 -28.651 1.00 85.88 89 SER A CA 1
ATOM 700 C C . SER A 1 89 ? 28.939 -12.666 -29.649 1.00 85.88 89 SER A C 1
ATOM 702 O O . SER A 1 89 ? 29.813 -13.414 -30.076 1.00 85.88 89 SER A O 1
ATOM 704 N N . GLY A 1 90 ? 28.851 -11.381 -30.019 1.00 80.81 90 GLY A N 1
ATOM 705 C CA . GLY A 1 90 ? 29.744 -10.753 -30.998 1.00 80.81 90 GLY A CA 1
ATOM 706 C C . GLY A 1 90 ? 29.599 -11.283 -32.431 1.00 80.81 90 GLY A C 1
ATOM 707 O O . GLY A 1 90 ? 30.430 -10.979 -33.279 1.00 80.81 90 GLY A O 1
ATOM 708 N N . GLU A 1 91 ? 28.568 -12.083 -32.721 1.00 85.81 91 GLU A N 1
ATOM 709 C CA . GLU A 1 91 ? 28.323 -12.609 -34.063 1.00 85.81 91 GLU A CA 1
ATOM 710 C C . GLU A 1 91 ? 27.626 -11.563 -34.942 1.00 85.81 91 GLU A C 1
ATOM 712 O O . GLU A 1 91 ? 26.410 -11.365 -34.854 1.00 85.81 91 GLU A O 1
ATOM 717 N N . ASP A 1 92 ? 28.383 -10.946 -35.854 1.00 80.50 92 ASP A N 1
ATOM 718 C CA . ASP A 1 92 ? 27.886 -9.931 -36.797 1.00 80.50 92 ASP A CA 1
ATOM 719 C C . ASP A 1 92 ? 26.649 -10.396 -37.579 1.00 80.50 92 ASP A C 1
ATOM 721 O O . ASP A 1 92 ? 25.733 -9.615 -37.820 1.00 80.50 92 ASP A O 1
ATOM 725 N N . ALA A 1 93 ? 26.569 -11.686 -37.923 1.00 78.06 93 ALA A N 1
ATOM 726 C CA . ALA A 1 93 ? 25.414 -12.259 -38.610 1.00 78.06 93 ALA A CA 1
ATOM 727 C C . ALA A 1 93 ? 24.143 -12.280 -37.740 1.00 78.06 93 ALA A C 1
ATOM 729 O O . ALA A 1 93 ? 23.044 -12.098 -38.262 1.00 78.06 93 ALA A O 1
ATOM 730 N N . ARG A 1 94 ? 24.252 -12.484 -36.419 1.00 77.44 94 ARG A N 1
ATOM 731 C CA . ARG A 1 94 ? 23.096 -12.408 -35.505 1.00 77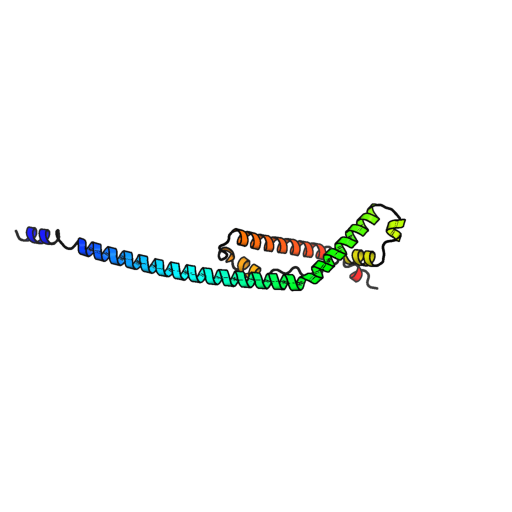.44 94 ARG A CA 1
ATOM 732 C C . ARG A 1 94 ? 22.688 -10.961 -35.266 1.00 77.44 94 ARG A C 1
ATOM 734 O O . ARG A 1 94 ? 21.497 -10.671 -35.244 1.00 77.44 94 ARG A O 1
ATOM 741 N N . ILE A 1 95 ? 23.663 -10.060 -35.161 1.00 77.25 95 ILE A N 1
ATOM 742 C CA . ILE A 1 95 ? 23.419 -8.625 -34.987 1.00 77.25 95 ILE A CA 1
ATOM 743 C C . ILE A 1 95 ? 22.748 -8.034 -36.236 1.00 77.25 95 ILE A C 1
ATOM 745 O O . ILE A 1 95 ? 21.756 -7.321 -36.119 1.00 77.25 95 ILE A O 1
ATOM 749 N N . ALA A 1 96 ? 23.222 -8.389 -37.433 1.00 78.62 96 ALA A N 1
ATOM 750 C CA . ALA A 1 96 ? 22.650 -7.945 -38.705 1.00 78.62 96 ALA A CA 1
ATOM 751 C C . ALA A 1 96 ? 21.210 -8.442 -38.938 1.00 78.62 96 ALA A C 1
ATOM 753 O O . ALA A 1 96 ? 20.473 -7.838 -39.713 1.00 78.62 96 ALA A O 1
ATOM 754 N N . ASN A 1 97 ? 20.805 -9.520 -38.260 1.00 81.31 97 ASN A N 1
ATOM 755 C CA . ASN A 1 97 ? 19.457 -10.084 -38.336 1.00 81.31 97 ASN A CA 1
ATOM 756 C C . ASN A 1 97 ? 18.500 -9.557 -37.246 1.00 81.31 97 ASN A C 1
ATOM 758 O O . ASN A 1 97 ? 17.337 -9.968 -37.220 1.00 81.31 97 ASN A O 1
ATOM 762 N N . LEU A 1 98 ? 18.933 -8.648 -36.360 1.00 81.38 98 LEU A N 1
ATOM 763 C CA . LEU A 1 98 ? 18.030 -7.979 -35.416 1.00 81.38 98 LEU A CA 1
ATOM 764 C C . LEU A 1 98 ? 17.051 -7.086 -36.192 1.00 81.38 98 LEU A C 1
ATOM 766 O O . LEU A 1 98 ? 17.414 -6.047 -36.739 1.00 81.38 98 LEU A O 1
ATOM 770 N N . GLY A 1 99 ? 15.785 -7.500 -36.243 1.00 85.12 99 GLY A N 1
ATOM 771 C CA . GLY A 1 99 ? 14.720 -6.738 -36.892 1.00 85.12 99 GLY A CA 1
ATOM 772 C C . GLY A 1 99 ? 14.393 -5.414 -36.186 1.00 85.12 99 GLY A C 1
ATOM 773 O O . GLY A 1 99 ? 14.742 -5.186 -35.028 1.00 85.12 99 GLY A O 1
ATOM 774 N N . ALA A 1 100 ? 13.632 -4.551 -36.867 1.00 86.81 100 ALA A N 1
ATOM 775 C CA . ALA A 1 100 ? 13.301 -3.196 -36.403 1.00 86.81 100 ALA A CA 1
ATOM 776 C C . ALA A 1 100 ? 12.664 -3.128 -34.996 1.00 86.81 100 ALA A C 1
ATOM 778 O O . ALA A 1 100 ? 12.877 -2.160 -34.268 1.00 86.81 100 ALA A O 1
ATOM 779 N N . HIS A 1 101 ? 11.918 -4.158 -34.589 1.00 86.25 101 HIS A N 1
ATOM 780 C CA . HIS A 1 101 ? 11.270 -4.223 -33.277 1.00 86.25 101 HIS A CA 1
ATOM 781 C C . HIS A 1 101 ? 12.278 -4.304 -32.116 1.00 86.25 101 HIS A C 1
ATOM 783 O O . HIS A 1 101 ? 12.042 -3.691 -31.074 1.00 86.25 101 HIS A O 1
ATOM 789 N N . TYR A 1 102 ? 13.439 -4.947 -32.305 1.00 89.00 102 TYR A N 1
ATOM 790 C CA . TYR A 1 102 ? 14.526 -4.923 -31.321 1.00 89.00 102 TYR A CA 1
ATOM 791 C C . TYR A 1 102 ? 15.134 -3.524 -31.197 1.00 89.00 102 TYR A C 1
ATOM 793 O O . TYR A 1 102 ? 15.351 -3.045 -30.087 1.00 89.00 102 TYR A O 1
ATOM 801 N N . CYS A 1 103 ? 15.347 -2.821 -32.316 1.00 85.06 103 CYS A N 1
ATOM 802 C CA . CYS A 1 103 ? 15.828 -1.438 -32.287 1.00 85.06 103 CYS A CA 1
ATOM 803 C C . CYS A 1 103 ? 14.855 -0.523 -31.532 1.00 85.06 103 CYS A C 1
ATOM 805 O O . CYS A 1 103 ? 15.283 0.292 -30.716 1.00 85.06 103 CYS A O 1
ATOM 807 N N . THR A 1 104 ? 13.544 -0.680 -31.749 1.00 86.88 104 THR A N 1
ATOM 808 C CA . THR A 1 104 ? 12.522 0.059 -30.993 1.00 86.88 104 THR A CA 1
ATOM 809 C C . THR A 1 104 ? 12.564 -0.275 -29.501 1.00 86.88 104 THR A C 1
ATOM 811 O O . THR A 1 104 ? 12.513 0.644 -28.684 1.00 86.88 104 THR A O 1
ATOM 814 N N . ALA A 1 105 ? 12.699 -1.552 -29.132 1.00 89.00 105 ALA A N 1
ATOM 815 C CA . ALA A 1 105 ? 12.840 -1.965 -27.737 1.00 89.00 105 ALA A CA 1
ATOM 816 C C . ALA A 1 105 ? 14.087 -1.340 -27.085 1.00 89.00 105 ALA A C 1
ATOM 818 O O . ALA A 1 105 ? 13.984 -0.763 -26.005 1.00 89.00 105 ALA A O 1
ATOM 819 N N . ILE A 1 106 ? 15.238 -1.357 -27.767 1.00 86.00 106 ILE A N 1
ATOM 820 C CA . ILE A 1 106 ? 16.497 -0.760 -27.290 1.00 86.00 106 ILE A CA 1
ATOM 821 C C . ILE A 1 106 ? 16.348 0.751 -27.103 1.00 86.00 106 ILE A C 1
ATOM 823 O O . ILE A 1 106 ? 16.640 1.269 -26.026 1.00 86.00 106 ILE A O 1
ATOM 827 N N . VAL A 1 107 ? 15.839 1.470 -28.106 1.00 83.19 107 VAL A N 1
ATOM 828 C CA . VAL A 1 107 ? 15.655 2.926 -28.013 1.00 83.19 107 VAL A CA 1
ATOM 829 C C . VAL A 1 107 ? 14.658 3.286 -26.913 1.00 83.19 107 VAL A C 1
ATOM 831 O O . VAL A 1 107 ? 14.838 4.304 -26.259 1.00 83.19 107 VAL A O 1
ATOM 834 N N . ARG A 1 108 ? 13.644 2.459 -26.639 1.00 82.94 108 ARG A N 1
ATOM 835 C CA . ARG A 1 108 ? 12.672 2.709 -25.562 1.00 82.94 108 ARG A CA 1
ATOM 836 C C . ARG A 1 108 ? 13.074 2.131 -24.203 1.00 82.94 108 ARG A C 1
ATOM 838 O O . ARG A 1 108 ? 12.411 2.443 -23.221 1.00 82.94 108 ARG A O 1
ATOM 845 N N . SER A 1 109 ? 14.158 1.358 -24.112 1.00 82.75 109 SER A N 1
ATOM 846 C CA . SER A 1 109 ? 14.605 0.700 -22.868 1.00 82.75 109 SER A CA 1
ATOM 847 C C . SER A 1 109 ? 14.932 1.685 -21.744 1.00 82.75 109 SER A C 1
ATOM 849 O O . SER A 1 109 ? 14.810 1.372 -20.565 1.00 82.75 109 SER A O 1
ATOM 851 N N . HIS A 1 110 ? 15.292 2.914 -22.114 1.00 76.75 110 HIS A N 1
ATOM 852 C CA . HIS A 1 110 ? 15.530 4.011 -21.193 1.00 76.75 110 HIS A CA 1
ATOM 853 C C . HIS A 1 110 ? 14.265 4.851 -20.931 1.00 76.75 110 HIS A C 1
ATOM 855 O O . HIS A 1 110 ? 14.368 5.978 -20.472 1.00 76.75 110 HIS A O 1
ATOM 861 N N . ILE A 1 111 ? 13.053 4.390 -21.229 1.00 78.06 111 ILE A N 1
ATOM 862 C CA . ILE A 1 111 ? 11.832 5.169 -20.976 1.00 78.06 111 ILE A CA 1
ATOM 863 C C . ILE A 1 111 ? 11.082 4.548 -19.797 1.00 78.06 111 ILE A C 1
ATOM 865 O O . ILE A 1 111 ? 10.317 3.605 -19.952 1.00 78.06 111 ILE A O 1
ATOM 869 N N . PHE A 1 112 ? 11.272 5.128 -18.609 1.00 75.94 112 PHE A N 1
ATOM 870 C CA . PHE A 1 112 ? 10.557 4.758 -17.379 1.00 75.94 112 PHE A CA 1
ATOM 871 C C . PHE A 1 112 ? 9.393 5.728 -17.143 1.00 75.94 112 PHE A C 1
ATOM 873 O O . PHE A 1 112 ? 9.464 6.591 -16.269 1.00 75.94 112 PHE A O 1
ATOM 880 N N . ALA A 1 113 ? 8.366 5.649 -17.994 1.00 72.19 113 ALA A N 1
ATOM 881 C CA . ALA A 1 113 ? 7.218 6.566 -17.987 1.00 72.19 113 ALA A CA 1
ATOM 882 C C . ALA A 1 113 ? 5.940 5.963 -17.376 1.00 72.19 113 ALA A C 1
ATOM 884 O O . ALA A 1 113 ? 4.950 6.671 -17.209 1.00 72.19 113 ALA A O 1
ATOM 885 N N . THR A 1 114 ? 5.943 4.670 -17.042 1.00 76.31 114 THR A N 1
ATOM 886 C CA . THR A 1 114 ? 4.801 4.013 -16.401 1.00 76.31 114 THR A CA 1
ATOM 887 C C . THR A 1 114 ? 4.636 4.524 -14.967 1.00 76.31 114 THR A C 1
ATOM 889 O O . THR A 1 114 ? 5.604 4.498 -14.196 1.00 76.31 114 THR A O 1
ATOM 892 N N . PRO A 1 115 ? 3.444 5.010 -14.585 1.00 75.06 115 PRO A N 1
ATOM 893 C CA . PRO A 1 115 ? 3.199 5.458 -13.225 1.00 75.06 115 PRO A CA 1
ATOM 894 C C . PRO A 1 115 ? 3.229 4.259 -12.273 1.00 75.06 115 PRO A C 1
ATOM 896 O O . PRO A 1 115 ? 2.563 3.254 -12.504 1.00 75.06 115 PRO A O 1
ATOM 899 N N . ILE A 1 116 ? 4.004 4.379 -11.197 1.00 84.50 116 ILE A N 1
ATOM 900 C CA . ILE A 1 116 ? 3.908 3.481 -10.044 1.00 84.50 116 ILE A CA 1
ATOM 901 C C . ILE A 1 116 ? 2.897 4.128 -9.109 1.00 84.50 116 ILE A C 1
ATOM 903 O O . ILE A 1 116 ? 3.105 5.268 -8.691 1.00 84.50 116 ILE A O 1
ATOM 907 N N . VAL A 1 117 ? 1.789 3.434 -8.871 1.00 87.94 117 VAL A N 1
ATOM 908 C CA . VAL A 1 117 ? 0.633 3.960 -8.145 1.00 87.94 117 VAL A CA 1
ATOM 909 C C . VAL A 1 117 ? 0.459 3.165 -6.863 1.00 87.94 117 VAL A C 1
ATOM 911 O O . VA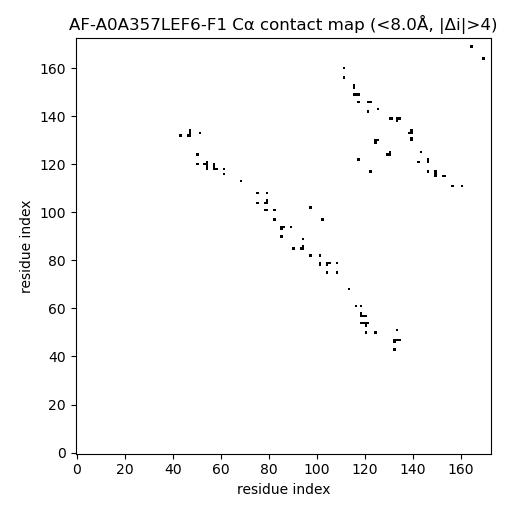L A 1 117 ? 0.329 1.941 -6.897 1.00 87.94 117 VAL A O 1
ATOM 914 N N . THR A 1 118 ? 0.423 3.872 -5.743 1.00 90.81 118 THR A N 1
ATOM 915 C CA . THR A 1 118 ? 0.040 3.302 -4.455 1.00 90.81 118 THR A CA 1
ATOM 916 C C . THR A 1 118 ? -1.487 3.243 -4.365 1.00 90.81 118 THR A C 1
ATOM 918 O O . THR A 1 118 ? -2.143 4.239 -4.671 1.00 90.81 118 THR A O 1
ATOM 921 N N . PRO A 1 119 ? -2.086 2.110 -3.954 1.00 93.88 119 PRO A N 1
ATOM 922 C CA . PRO A 1 119 ? -3.508 2.036 -3.635 1.00 93.88 119 PRO A CA 1
ATOM 923 C C . PRO A 1 119 ? -3.886 3.079 -2.565 1.00 93.88 119 PRO A C 1
ATOM 925 O O . PRO A 1 119 ? -3.309 3.038 -1.473 1.00 93.88 119 PRO A O 1
ATOM 928 N N . PRO A 1 120 ? -4.842 3.988 -2.832 1.00 94.31 120 PRO A N 1
ATOM 929 C CA . PRO A 1 120 ? -5.196 5.067 -1.909 1.00 94.31 120 PRO A CA 1
ATOM 930 C C . PRO A 1 120 ? -5.569 4.594 -0.502 1.00 94.31 120 PRO A C 1
ATOM 932 O O . PRO A 1 120 ? -5.154 5.201 0.480 1.00 94.31 120 PRO A O 1
ATOM 935 N N . ALA A 1 121 ? -6.302 3.485 -0.375 1.00 94.69 121 ALA A N 1
ATOM 936 C CA . ALA A 1 121 ? -6.669 2.943 0.931 1.00 94.69 121 ALA A CA 1
ATOM 937 C C . ALA A 1 121 ? -5.460 2.421 1.732 1.00 94.69 121 ALA A C 1
ATOM 939 O O . ALA A 1 121 ? -5.469 2.483 2.962 1.00 94.69 121 ALA A O 1
ATOM 940 N N . ILE A 1 122 ? -4.415 1.926 1.055 1.00 95.19 122 ILE A N 1
ATOM 941 C CA . ILE A 1 122 ? -3.153 1.538 1.704 1.00 95.19 122 ILE A CA 1
ATOM 942 C C . ILE A 1 122 ? -2.389 2.786 2.154 1.00 95.19 122 ILE A C 1
ATOM 944 O O . ILE A 1 122 ? -1.881 2.825 3.272 1.00 95.19 122 ILE A O 1
ATOM 948 N N . GLU A 1 123 ? -2.323 3.811 1.306 1.00 94.62 123 GLU A N 1
ATOM 949 C CA . GLU A 1 123 ? -1.671 5.073 1.656 1.00 94.62 123 GLU A CA 1
ATOM 950 C C . GLU A 1 123 ? -2.345 5.729 2.871 1.00 94.62 123 GLU A C 1
ATOM 952 O O . GLU A 1 123 ? -1.673 6.081 3.838 1.00 94.62 123 GLU A O 1
ATOM 957 N N . GLU A 1 124 ? -3.677 5.791 2.879 1.00 94.44 124 GLU A N 1
ATOM 958 C CA . GLU A 1 124 ? -4.474 6.330 3.982 1.00 94.44 124 GLU A CA 1
ATOM 959 C C . GLU A 1 124 ? -4.224 5.586 5.299 1.00 94.44 124 GLU A C 1
ATOM 961 O O . GLU A 1 124 ? -3.950 6.225 6.317 1.00 94.44 124 GLU A O 1
ATOM 966 N N . VAL A 1 125 ? -4.284 4.247 5.309 1.00 94.06 125 VAL A N 1
ATOM 967 C CA . VAL A 1 125 ? -4.139 3.467 6.553 1.00 94.06 125 VAL A CA 1
ATOM 968 C C . VAL A 1 125 ? -2.717 3.538 7.125 1.00 94.06 125 VAL A C 1
ATOM 970 O O . VAL A 1 125 ? -2.530 3.494 8.342 1.00 94.06 125 VAL A O 1
ATOM 973 N N . LEU A 1 126 ? -1.704 3.679 6.264 1.00 93.38 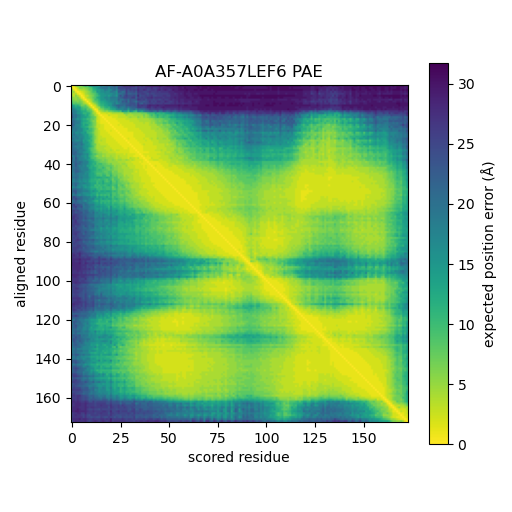126 LEU A N 1
ATOM 974 C CA . LEU A 1 126 ? -0.312 3.813 6.689 1.00 93.38 126 LEU A CA 1
ATOM 975 C C . LEU A 1 126 ? 0.006 5.237 7.156 1.00 93.38 126 LEU A C 1
ATOM 977 O O . LEU A 1 126 ? 0.598 5.401 8.222 1.00 93.38 126 LEU A O 1
ATOM 981 N N . GLN A 1 127 ? -0.428 6.264 6.418 1.00 92.62 127 GLN A N 1
ATOM 982 C CA . GLN A 1 127 ? -0.176 7.667 6.770 1.00 92.62 127 GLN A CA 1
ATOM 983 C C . GLN A 1 127 ? -0.963 8.125 8.002 1.00 92.62 127 GLN A C 1
ATOM 985 O O . GLN A 1 127 ? -0.470 8.942 8.777 1.00 92.62 127 GLN A O 1
ATOM 990 N N . SER A 1 128 ? -2.164 7.585 8.220 1.00 92.69 128 SER A N 1
ATOM 991 C CA . SER A 1 128 ? -2.954 7.850 9.432 1.00 92.69 128 SER A CA 1
ATOM 992 C C . SER A 1 128 ? -2.413 7.143 10.681 1.00 92.69 128 SER A C 1
ATOM 994 O O . SER A 1 128 ? -2.853 7.444 11.790 1.00 92.69 128 SER A O 1
ATOM 996 N N . GLY A 1 129 ? -1.476 6.199 10.529 1.00 90.75 129 GLY A N 1
ATOM 997 C CA . GLY A 1 129 ? -0.997 5.353 11.624 1.00 90.75 129 GLY A CA 1
ATOM 998 C C . GLY A 1 129 ? -2.031 4.329 12.110 1.00 90.75 129 GLY A C 1
ATOM 999 O O . GLY A 1 129 ? -1.795 3.652 13.110 1.00 90.75 129 GLY A O 1
ATOM 1000 N N . GLU A 1 130 ? -3.158 4.172 11.406 1.00 89.56 130 GLU A N 1
ATOM 1001 C CA . GLU A 1 130 ? -4.234 3.238 11.759 1.00 89.56 130 GLU A CA 1
ATOM 1002 C C . GLU A 1 130 ? -3.967 1.799 11.296 1.00 89.56 130 GLU A C 1
ATOM 1004 O O . GLU A 1 130 ? -4.852 0.954 11.368 1.00 89.56 130 GLU A O 1
ATOM 1009 N N . VAL A 1 131 ? -2.749 1.462 10.865 1.00 91.50 131 VAL A N 1
ATOM 1010 C CA . VAL A 1 131 ? -2.411 0.120 10.355 1.00 91.50 131 VAL A CA 1
ATOM 1011 C C . VAL A 1 131 ? -2.747 -1.019 11.336 1.00 91.50 131 VAL A C 1
ATOM 1013 O O . VAL A 1 131 ? -2.989 -2.151 10.921 1.00 91.50 131 VAL A O 1
ATOM 1016 N N . GLY A 1 132 ? -2.813 -0.723 12.640 1.00 91.94 132 GLY A N 1
ATOM 1017 C CA . GLY A 1 132 ? -3.244 -1.660 13.682 1.00 91.94 132 GLY A CA 1
ATOM 1018 C C . GLY A 1 132 ? -4.715 -2.089 13.599 1.00 91.94 132 GLY A C 1
ATOM 1019 O O . GLY A 1 132 ? -5.066 -3.096 14.205 1.00 91.94 132 GLY A O 1
ATOM 1020 N N . ILE A 1 133 ? -5.554 -1.381 12.831 1.00 93.00 133 ILE A N 1
ATOM 1021 C CA . ILE A 1 133 ? -6.967 -1.726 12.613 1.00 93.00 133 ILE A CA 1
ATOM 1022 C C . ILE A 1 133 ? -7.141 -3.020 11.815 1.00 93.00 133 ILE A C 1
ATOM 1024 O O . ILE A 1 133 ? -8.176 -3.676 11.904 1.00 93.00 133 ILE A O 1
ATOM 1028 N N . ILE A 1 134 ? -6.127 -3.379 11.026 1.00 94.75 134 ILE A N 1
ATOM 1029 C CA . ILE A 1 134 ? -6.051 -4.655 10.324 1.00 94.75 134 ILE A CA 1
ATOM 1030 C C . ILE A 1 134 ? -5.586 -5.675 11.354 1.00 94.75 134 ILE A C 1
ATOM 1032 O O . ILE A 1 134 ? -4.418 -5.668 11.747 1.00 94.75 134 ILE A O 1
ATOM 1036 N N . VAL A 1 135 ? -6.496 -6.532 11.813 1.00 93.44 135 VAL A N 1
ATOM 1037 C CA . VAL A 1 135 ? -6.243 -7.482 12.903 1.00 93.44 135 VAL A CA 1
ATOM 1038 C C . VAL A 1 135 ? -5.258 -8.555 12.451 1.00 93.44 135 VAL A C 1
ATOM 1040 O O . VAL A 1 135 ? -4.323 -8.891 13.185 1.00 93.44 135 VAL A O 1
ATOM 1043 N N . ASP A 1 136 ? -5.431 -9.049 11.224 1.00 95.44 136 ASP A N 1
ATOM 1044 C CA . ASP A 1 136 ? -4.570 -10.066 10.629 1.00 95.44 136 ASP A CA 1
ATOM 1045 C C . ASP A 1 136 ? -3.124 -9.560 10.492 1.00 95.44 136 ASP A C 1
ATOM 1047 O O . ASP A 1 136 ? -2.824 -8.605 9.771 1.00 95.44 136 ASP A O 1
ATOM 1051 N N . GLN A 1 137 ? -2.215 -10.199 11.229 1.00 96.19 137 GLN A N 1
ATOM 1052 C CA . GLN A 1 137 ? -0.817 -9.793 11.279 1.00 96.19 137 GLN A CA 1
ATOM 1053 C C . GLN A 1 137 ? -0.079 -10.063 9.967 1.00 96.19 137 GLN A C 1
ATOM 1055 O O . GLN A 1 137 ? 0.770 -9.259 9.586 1.00 96.19 137 GLN A O 1
ATOM 1060 N N . GLU A 1 138 ? -0.383 -11.167 9.290 1.00 97.12 138 GLU A N 1
ATOM 1061 C CA . GLU A 1 138 ? 0.279 -11.536 8.041 1.00 97.12 138 GLU A CA 1
ATOM 1062 C C . GLU A 1 138 ? -0.102 -10.551 6.935 1.00 97.12 138 GLU A C 1
ATOM 1064 O O . GLU A 1 138 ? 0.772 -9.996 6.267 1.00 97.12 138 GLU A O 1
ATOM 1069 N N . LEU A 1 139 ? -1.394 -10.242 6.818 1.00 95.44 139 LEU A N 1
ATOM 1070 C CA . LEU A 1 139 ? -1.915 -9.252 5.885 1.00 95.44 139 LEU A CA 1
ATOM 1071 C C . LEU A 1 139 ? -1.356 -7.858 6.172 1.00 95.44 139 LEU A C 1
ATOM 1073 O O . LEU A 1 139 ? -0.936 -7.157 5.254 1.00 95.44 139 LEU A O 1
ATOM 1077 N N . ARG A 1 140 ? -1.300 -7.465 7.447 1.00 95.50 140 ARG A N 1
ATOM 1078 C CA . ARG A 1 140 ? -0.707 -6.192 7.861 1.00 95.50 140 ARG A CA 1
ATOM 1079 C C . ARG A 1 140 ? 0.757 -6.088 7.433 1.00 95.50 140 ARG A C 1
ATOM 1081 O O . ARG A 1 140 ? 1.156 -5.077 6.859 1.00 95.50 140 ARG A O 1
ATOM 1088 N N . THR A 1 141 ? 1.551 -7.134 7.664 1.00 96.31 141 THR A N 1
ATOM 1089 C CA . THR A 1 141 ? 2.948 -7.187 7.212 1.00 96.31 141 THR A CA 1
ATOM 1090 C C . THR A 1 141 ? 3.053 -7.156 5.687 1.00 96.31 141 THR A C 1
ATOM 1092 O O . THR A 1 141 ? 3.908 -6.443 5.162 1.00 96.31 141 THR A O 1
ATOM 1095 N N . ALA A 1 142 ? 2.180 -7.867 4.971 1.00 95.75 142 ALA A N 1
ATOM 1096 C CA . ALA A 1 142 ? 2.154 -7.861 3.511 1.00 95.75 142 ALA A CA 1
ATOM 1097 C C . ALA A 1 142 ? 1.848 -6.465 2.940 1.00 95.75 142 ALA A C 1
ATOM 1099 O O . ALA A 1 142 ? 2.514 -6.040 2.000 1.00 95.75 142 ALA A O 1
ATOM 1100 N N . ILE A 1 143 ? 0.903 -5.728 3.536 1.00 94.62 143 ILE A N 1
ATOM 1101 C CA . ILE A 1 143 ? 0.549 -4.358 3.129 1.00 94.62 143 ILE A CA 1
ATOM 1102 C C . ILE A 1 143 ? 1.719 -3.396 3.346 1.00 94.62 143 ILE A C 1
ATOM 1104 O O 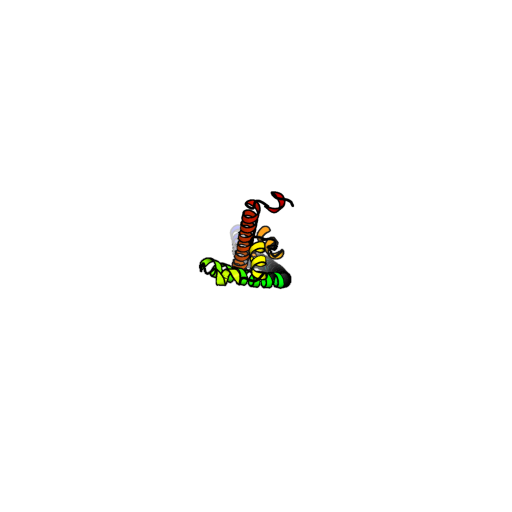. ILE A 1 143 ? 2.064 -2.643 2.437 1.00 94.62 143 ILE A O 1
ATOM 1108 N N . VAL A 1 144 ? 2.353 -3.438 4.524 1.00 95.19 144 VAL A N 1
ATOM 1109 C CA . VAL A 1 144 ? 3.518 -2.589 4.827 1.00 95.19 144 VAL A CA 1
ATOM 1110 C C . VAL A 1 144 ? 4.658 -2.875 3.854 1.00 95.19 144 VAL A C 1
ATOM 1112 O O . VAL A 1 144 ? 5.233 -1.947 3.290 1.00 95.19 144 VAL A O 1
ATOM 1115 N N . ARG A 1 145 ? 4.959 -4.156 3.617 1.00 95.69 145 ARG A N 1
ATOM 1116 C CA . ARG A 1 145 ? 6.009 -4.560 2.683 1.00 95.69 145 ARG A CA 1
ATOM 1117 C C . ARG A 1 145 ? 5.708 -4.099 1.256 1.00 95.69 145 ARG A C 1
ATOM 1119 O O . ARG A 1 145 ? 6.585 -3.553 0.601 1.00 95.69 145 ARG A O 1
ATOM 1126 N N . TYR A 1 146 ? 4.479 -4.297 0.787 1.00 93.75 146 TYR A N 1
ATOM 1127 C CA . TYR A 1 146 ? 4.051 -3.851 -0.538 1.00 93.75 146 TYR A CA 1
ATOM 1128 C C . TYR A 1 146 ? 4.207 -2.333 -0.714 1.00 93.75 146 TYR A C 1
ATOM 1130 O O . TYR A 1 146 ? 4.688 -1.876 -1.748 1.00 93.75 146 TYR A O 1
ATOM 1138 N N . TYR A 1 147 ? 3.846 -1.550 0.307 1.00 94.44 147 TYR A N 1
ATOM 1139 C CA . TYR A 1 147 ? 4.022 -0.098 0.289 1.00 94.44 147 TYR A CA 1
ATOM 1140 C C . TYR A 1 147 ? 5.501 0.307 0.208 1.00 94.44 147 TYR A C 1
ATOM 1142 O O . TYR A 1 147 ? 5.854 1.140 -0.622 1.00 94.44 147 TYR A O 1
ATOM 1150 N N . GLN A 1 148 ? 6.366 -0.327 1.007 1.00 94.50 148 GLN A N 1
ATOM 1151 C CA . GLN A 1 148 ? 7.815 -0.094 0.967 1.00 94.50 148 GLN A CA 1
ATOM 1152 C C . GLN A 1 148 ? 8.411 -0.424 -0.408 1.00 94.50 148 GLN A C 1
ATOM 1154 O O . GLN A 1 148 ? 9.155 0.378 -0.960 1.00 94.50 148 GLN A O 1
ATOM 1159 N N . GLU A 1 149 ? 8.031 -1.558 -1.007 1.00 93.94 149 GLU A N 1
ATOM 1160 C CA . GLU A 1 149 ? 8.507 -1.949 -2.343 1.00 93.94 149 GLU A CA 1
ATOM 1161 C C . GLU A 1 149 ? 8.093 -0.931 -3.426 1.00 93.94 149 GLU A C 1
ATOM 1163 O O . GLU A 1 149 ? 8.865 -0.648 -4.347 1.00 93.94 149 GLU A O 1
ATOM 1168 N N . ILE A 1 150 ? 6.896 -0.342 -3.317 1.00 92.69 150 ILE A N 1
ATOM 1169 C CA . ILE A 1 150 ? 6.457 0.742 -4.207 1.00 92.69 150 ILE A CA 1
ATOM 1170 C C . ILE A 1 150 ? 7.285 2.008 -3.998 1.00 92.69 150 ILE A C 1
ATOM 1172 O O . ILE A 1 150 ? 7.684 2.633 -4.986 1.00 92.69 150 ILE A O 1
ATOM 1176 N N . GLU A 1 151 ? 7.526 2.395 -2.747 1.00 92.88 151 GLU A N 1
ATOM 1177 C CA . GLU A 1 151 ? 8.295 3.590 -2.403 1.00 92.88 151 GLU A CA 1
ATOM 1178 C C . GLU A 1 151 ? 9.726 3.482 -2.946 1.00 92.88 151 GLU A C 1
ATOM 1180 O O . GLU A 1 151 ? 10.151 4.354 -3.711 1.00 92.88 151 GLU A O 1
ATOM 1185 N N . ASP A 1 152 ? 10.393 2.353 -2.699 1.00 93.31 152 ASP A N 1
ATOM 1186 C CA . ASP A 1 152 ? 11.732 2.044 -3.210 1.00 93.31 152 ASP A CA 1
ATOM 1187 C C . ASP A 1 152 ? 11.784 2.118 -4.745 1.00 93.31 152 ASP A C 1
ATOM 1189 O O . ASP A 1 152 ? 12.663 2.755 -5.336 1.00 93.31 152 ASP A O 1
ATOM 1193 N N . MET A 1 153 ? 10.806 1.509 -5.426 1.00 90.12 153 MET A N 1
ATOM 1194 C CA . MET A 1 153 ? 10.730 1.534 -6.889 1.00 90.12 153 MET A CA 1
ATOM 1195 C C . MET A 1 153 ? 10.453 2.949 -7.426 1.00 90.12 153 MET A C 1
ATOM 1197 O O . MET A 1 153 ? 10.943 3.342 -8.492 1.00 90.12 153 MET A O 1
ATOM 1201 N N . SER A 1 154 ? 9.655 3.738 -6.702 1.00 89.88 154 SER A N 1
ATOM 1202 C CA . SER A 1 154 ? 9.359 5.127 -7.047 1.00 89.88 154 SER A CA 1
ATOM 1203 C C . SER A 1 154 ? 10.598 6.011 -6.946 1.00 89.88 154 SER A C 1
ATOM 1205 O O . SER A 1 154 ? 10.859 6.783 -7.874 1.00 89.88 154 SER A O 1
ATOM 1207 N N . GLN A 1 155 ? 11.395 5.818 -5.896 1.00 89.50 155 GLN A N 1
ATOM 1208 C CA . GLN A 1 155 ? 12.654 6.511 -5.684 1.00 89.50 155 GLN A CA 1
ATOM 1209 C C . GLN A 1 155 ? 13.670 6.137 -6.764 1.00 89.50 155 GLN A C 1
ATOM 1211 O O . GLN A 1 155 ? 14.196 7.023 -7.434 1.00 89.50 155 GLN A O 1
ATOM 1216 N N . LEU A 1 156 ? 13.851 4.841 -7.039 1.00 87.81 156 LEU A N 1
ATOM 1217 C CA . LEU A 1 156 ? 14.746 4.373 -8.099 1.00 87.81 156 LEU A CA 1
ATOM 1218 C C . LEU A 1 156 ? 14.403 4.997 -9.460 1.00 87.81 156 LEU A C 1
ATOM 1220 O O . LEU A 1 156 ? 15.284 5.441 -10.196 1.00 87.81 156 LEU A O 1
ATOM 1224 N N . ARG A 1 157 ? 13.113 5.059 -9.810 1.00 86.19 157 ARG A N 1
ATOM 1225 C CA . ARG A 1 157 ? 12.653 5.713 -11.045 1.00 86.19 157 ARG A CA 1
ATOM 1226 C C . ARG A 1 157 ? 12.981 7.205 -11.058 1.00 86.19 157 ARG A C 1
ATOM 1228 O O . ARG A 1 157 ? 13.361 7.705 -12.115 1.00 86.19 157 ARG A O 1
ATOM 1235 N N . SER A 1 158 ? 12.811 7.901 -9.934 1.00 86.06 158 SER A N 1
ATOM 1236 C CA . SER A 1 158 ? 13.173 9.316 -9.806 1.00 86.06 158 SER A CA 1
ATOM 1237 C C . SER A 1 158 ? 14.669 9.518 -10.051 1.00 86.06 158 SER A C 1
ATOM 1239 O O . SER A 1 158 ? 15.046 10.320 -10.904 1.00 86.06 158 SER A O 1
ATOM 1241 N N . ASP A 1 159 ? 15.515 8.724 -9.398 1.00 85.69 159 ASP A N 1
ATOM 1242 C CA . ASP A 1 159 ? 16.973 8.804 -9.529 1.00 85.69 159 ASP A CA 1
ATOM 1243 C C . ASP A 1 159 ? 17.418 8.535 -10.979 1.00 85.69 159 ASP A C 1
ATOM 1245 O O . ASP A 1 159 ? 18.161 9.318 -11.576 1.00 85.69 159 ASP A O 1
ATOM 1249 N N . LEU A 1 160 ? 16.852 7.499 -11.612 1.00 81.69 160 LEU A N 1
ATOM 1250 C CA . LEU A 1 160 ? 17.080 7.179 -13.028 1.00 81.69 160 LEU A CA 1
ATOM 1251 C C . LEU A 1 160 ? 16.635 8.291 -13.992 1.00 81.69 160 LEU A C 1
ATOM 1253 O O . LEU A 1 160 ? 17.139 8.367 -15.116 1.00 81.69 160 LEU A O 1
ATOM 1257 N N . GLN A 1 161 ? 15.654 9.112 -13.615 1.00 77.81 161 GLN A N 1
ATOM 1258 C CA . GLN A 1 161 ? 15.188 10.233 -14.431 1.00 77.81 161 GLN A CA 1
ATOM 1259 C C . GLN A 1 161 ? 16.044 11.489 -14.235 1.00 77.81 161 GLN A C 1
ATOM 1261 O O . GLN A 1 161 ? 16.288 12.192 -15.216 1.00 77.81 161 GLN A O 1
ATOM 1266 N N . ILE A 1 162 ? 16.509 11.758 -13.012 1.00 78.75 162 ILE A N 1
ATOM 1267 C CA . ILE A 1 162 ? 17.336 12.929 -12.682 1.00 78.75 162 ILE A CA 1
ATOM 1268 C C . ILE A 1 162 ? 18.702 12.852 -13.375 1.00 78.75 162 ILE A C 1
ATOM 1270 O O . ILE A 1 162 ? 19.149 13.841 -13.958 1.00 78.75 162 ILE A O 1
ATOM 1274 N N . ASP A 1 163 ? 19.324 11.673 -13.403 1.00 69.56 163 ASP A N 1
ATOM 1275 C CA . ASP A 1 163 ? 20.656 11.487 -13.997 1.00 69.56 163 ASP A CA 1
ATOM 1276 C C . ASP A 1 163 ? 20.657 11.449 -15.535 1.00 69.56 163 ASP A C 1
ATOM 1278 O O . ASP A 1 163 ? 21.713 11.428 -16.182 1.00 69.56 163 ASP A O 1
ATOM 1282 N N . ARG A 1 164 ? 19.484 11.479 -16.180 1.00 68.56 164 ARG A N 1
ATOM 1283 C CA . ARG A 1 164 ? 19.413 11.492 -17.642 1.00 68.56 164 ARG A CA 1
ATOM 1284 C C . ARG A 1 164 ? 19.695 12.871 -18.215 1.00 68.56 164 ARG A C 1
ATOM 1286 O O . ARG A 1 164 ? 18.890 13.796 -18.123 1.00 68.56 164 ARG A O 1
ATOM 1293 N N . ARG A 1 165 ? 20.760 12.960 -19.016 1.00 67.94 165 ARG A N 1
ATOM 1294 C CA . ARG A 1 165 ? 20.834 13.981 -20.068 1.00 67.94 165 ARG A CA 1
ATOM 1295 C C . ARG A 1 165 ? 19.769 13.679 -21.117 1.00 67.94 165 ARG A C 1
ATOM 1297 O O . ARG A 1 165 ? 19.873 12.700 -21.852 1.00 67.94 165 ARG A O 1
ATOM 1304 N N . ALA A 1 166 ? 18.752 14.530 -21.201 1.00 66.75 166 ALA A N 1
ATOM 1305 C CA . ALA A 1 166 ? 17.749 14.473 -22.256 1.00 66.75 166 ALA A CA 1
ATOM 1306 C C . ALA A 1 166 ? 18.396 14.831 -23.605 1.00 66.75 166 ALA A C 1
ATOM 1308 O O . ALA A 1 166 ? 18.355 15.983 -24.031 1.00 66.75 166 ALA A O 1
ATOM 1309 N N . LEU A 1 167 ? 18.999 13.843 -24.275 1.00 65.75 167 LEU A N 1
ATOM 1310 C CA . LEU A 1 167 ? 19.744 14.041 -25.523 1.00 65.75 167 LEU A CA 1
ATOM 1311 C C . LEU A 1 167 ? 18.901 14.737 -26.600 1.00 65.75 167 LEU A C 1
ATOM 1313 O O . LEU A 1 167 ? 19.427 15.586 -27.302 1.00 65.75 167 LEU A O 1
ATOM 1317 N N . GLY A 1 168 ? 17.589 14.483 -26.663 1.00 60.47 168 GLY A N 1
ATOM 1318 C CA . GLY A 1 168 ? 16.681 15.192 -27.576 1.00 60.47 168 GLY A CA 1
ATOM 1319 C C . GLY A 1 168 ? 16.444 16.675 -27.241 1.00 60.47 168 GLY A C 1
ATOM 1320 O O . GLY A 1 168 ? 16.071 17.440 -28.121 1.00 60.47 168 GLY A O 1
ATOM 1321 N N . ARG A 1 169 ? 16.678 17.112 -25.993 1.00 66.06 169 ARG A N 1
ATOM 1322 C CA . ARG A 1 169 ? 16.743 18.544 -25.632 1.00 66.06 169 ARG A CA 1
ATOM 1323 C C . ARG A 1 169 ? 18.126 19.135 -25.886 1.00 66.06 169 ARG A C 1
ATOM 1325 O O . ARG A 1 169 ? 18.226 20.319 -26.174 1.00 66.06 169 ARG A O 1
ATOM 1332 N N . THR A 1 170 ? 19.183 18.341 -25.720 1.00 72.06 170 THR A N 1
ATOM 1333 C CA . THR A 1 170 ? 20.568 18.783 -25.944 1.00 72.06 170 THR A CA 1
ATOM 1334 C C . THR A 1 170 ? 20.906 18.888 -27.434 1.00 72.06 170 THR A C 1
ATOM 1336 O O . THR A 1 170 ? 21.679 19.761 -27.814 1.00 72.06 170 THR A O 1
ATOM 1339 N N . TYR A 1 171 ? 20.299 18.044 -28.269 1.00 74.44 171 TYR A N 1
ATOM 1340 C CA . TYR A 1 171 ? 20.474 17.990 -29.720 1.00 74.44 171 TYR A CA 1
ATOM 1341 C C . TYR A 1 171 ? 19.101 18.024 -30.417 1.00 74.44 171 TYR A C 1
ATOM 1343 O O . TYR A 1 171 ? 18.645 16.997 -30.923 1.00 74.44 171 TYR A O 1
ATOM 1351 N N . PRO A 1 172 ? 18.393 19.169 -30.389 1.00 68.56 172 PRO A N 1
ATOM 1352 C CA . PRO A 1 172 ? 17.173 19.335 -31.169 1.00 68.56 172 PRO A CA 1
ATOM 1353 C C . PRO A 1 172 ? 17.513 19.319 -32.670 1.00 68.56 172 PRO A C 1
ATOM 1355 O O . PRO A 1 172 ? 18.525 19.897 -33.072 1.00 68.56 172 PRO A O 1
ATOM 1358 N N . 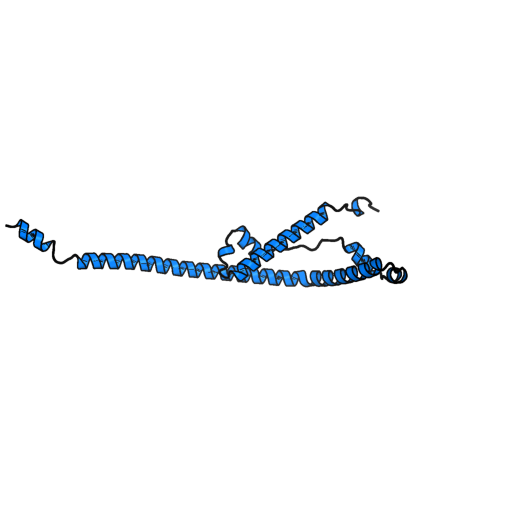ASN A 1 173 ? 16.687 18.631 -33.467 1.00 65.50 173 ASN A N 1
ATOM 1359 C CA . ASN A 1 173 ? 16.780 18.617 -34.934 1.00 65.50 173 ASN A CA 1
ATOM 1360 C C . ASN A 1 173 ? 16.561 20.009 -35.534 1.00 65.50 173 ASN A C 1
ATOM 1362 O O . ASN A 1 173 ? 15.658 20.718 -35.030 1.00 65.50 173 ASN A O 1
#

Solvent-accessible surface area (backbone atoms only — not comparable to full-atom values): 9950 Å² total; per-residue (Å²): 130,62,71,65,57,55,59,56,62,78,70,68,76,56,68,65,54,55,49,48,54,51,51,52,52,52,48,50,54,50,52,53,50,53,53,51,52,52,52,50,55,52,51,48,55,51,50,30,52,53,49,54,50,44,38,49,52,39,49,53,51,48,52,63,74,41,46,64,58,53,52,52,51,51,54,42,50,51,43,47,53,53,49,50,52,35,60,74,66,69,42,63,73,55,52,74,64,59,50,72,68,46,55,52,36,58,73,47,69,82,60,89,76,76,83,85,78,79,42,64,53,54,52,50,33,58,75,69,65,48,51,75,55,47,76,56,61,69,60,40,51,50,52,55,51,52,51,50,54,50,51,54,52,50,50,52,54,49,54,63,56,70,75,51,77,57,57,68,76,78,57,64,131